Protein AF-A0A352KEI3-F1 (afdb_monomer_lite)

Foldseek 3Di:
DDDDPPPPPPPPPPDAQFQWKAFLLRQWIWGQAQVRAIATAGDDQPDPRQCVSCVVVVHRTHHHPPPQWDDDPAWIWGAHHLRFIEIEGAHCVCCVVVLVVGLEYEESADDPDRPNHPYYCYRVNSNAFGMKTWHQDPVRDIDIDTPDVVVDDDPPDRHPVNDDDD

Sequence (166 aa):
MAALPVALLIAVISGTRADLMIDADGRELAVRQPGGELVLIAGRQNAYGPTRWAAAEGQTYLMRAEKAAQCDRLACIAHMRGGHTVAYIKDSRALVDDCRLADIIISQTPVRHCPSAAVIVDYFDLWRSGGHALYIGKDGAIAQRTVAAERGERPWSNSPSSGYRK

Structure (mmCIF, N/CA/C/O backbone):
data_AF-A0A352KEI3-F1
#
_entry.id   AF-A0A352KEI3-F1
#
loop_
_atom_site.group_PDB
_atom_site.id
_atom_site.type_symbol
_atom_site.label_atom_id
_atom_site.label_alt_id
_atom_site.label_comp_id
_atom_site.label_asym_id
_atom_site.label_entity_id
_atom_site.label_seq_id
_atom_site.pdbx_PDB_ins_code
_atom_site.Cartn_x
_atom_site.Cartn_y
_atom_site.Cartn_z
_atom_site.occupancy
_atom_site.B_iso_or_equiv
_atom_site.auth_seq_id
_atom_site.auth_comp_id
_atom_site.auth_asym_id
_atom_site.auth_atom_id
_atom_site.pdbx_PDB_model_num
ATOM 1 N N . MET A 1 1 ? -8.929 57.062 8.838 1.00 41.38 1 MET A N 1
ATOM 2 C CA . MET A 1 1 ? -8.509 55.697 9.217 1.00 41.38 1 MET A CA 1
ATOM 3 C C . MET A 1 1 ? -9.458 54.712 8.554 1.00 41.38 1 MET A C 1
ATOM 5 O O . MET A 1 1 ? -10.543 54.492 9.068 1.00 41.38 1 MET A O 1
ATOM 9 N N . ALA A 1 2 ? -9.103 54.205 7.375 1.00 40.03 2 ALA A N 1
ATOM 10 C CA . ALA A 1 2 ? -9.855 53.145 6.710 1.00 40.03 2 ALA A CA 1
ATOM 11 C C . ALA A 1 2 ? -9.108 51.832 6.964 1.00 40.03 2 ALA A C 1
ATOM 13 O O . ALA A 1 2 ? -8.017 51.630 6.438 1.00 40.03 2 ALA A O 1
ATOM 14 N N . ALA A 1 3 ? -9.652 50.990 7.841 1.00 46.72 3 ALA A N 1
ATOM 15 C CA . ALA A 1 3 ? -9.162 49.635 8.037 1.00 46.72 3 ALA A CA 1
ATOM 16 C C . ALA A 1 3 ? -9.718 48.771 6.897 1.00 46.72 3 ALA A C 1
ATOM 18 O O . ALA A 1 3 ? -10.921 48.532 6.825 1.00 46.72 3 ALA A O 1
ATOM 19 N N . LEU A 1 4 ? -8.851 48.355 5.976 1.00 46.62 4 LEU A N 1
ATOM 20 C CA . LEU A 1 4 ? -9.180 47.340 4.980 1.00 46.62 4 LEU A CA 1
ATOM 21 C C . LEU A 1 4 ? -9.361 45.996 5.704 1.00 46.62 4 LEU A C 1
ATOM 23 O O . LEU A 1 4 ? -8.445 45.582 6.419 1.00 46.62 4 LEU A O 1
ATOM 27 N N . PRO A 1 5 ? -10.494 45.293 5.541 1.00 55.72 5 PRO A N 1
ATOM 28 C CA . PRO A 1 5 ? -10.613 43.938 6.045 1.00 55.72 5 PRO A CA 1
ATOM 29 C C . PRO A 1 5 ? -9.700 43.045 5.202 1.00 55.72 5 PRO A C 1
ATOM 31 O O . PRO A 1 5 ? -9.924 42.846 4.008 1.00 55.72 5 PRO A O 1
ATOM 34 N N . VAL A 1 6 ? -8.641 42.523 5.817 1.00 55.88 6 VAL A N 1
ATOM 35 C CA . VAL A 1 6 ? -7.809 41.477 5.219 1.00 55.88 6 VAL A CA 1
ATOM 36 C C . VAL A 1 6 ? -8.665 40.215 5.159 1.00 55.88 6 VAL A C 1
ATOM 38 O O . VAL A 1 6 ? -8.806 39.492 6.143 1.00 55.88 6 VAL A O 1
ATOM 41 N N . ALA A 1 7 ? -9.294 39.977 4.011 1.00 55.59 7 ALA A N 1
ATOM 42 C CA . ALA A 1 7 ? -9.965 38.721 3.727 1.00 55.59 7 ALA A CA 1
ATOM 43 C C . ALA A 1 7 ? -8.894 37.631 3.578 1.00 55.59 7 ALA A C 1
ATOM 45 O O . ALA A 1 7 ? -8.279 37.475 2.523 1.00 55.59 7 ALA A O 1
ATOM 46 N N . LEU A 1 8 ? -8.636 36.897 4.661 1.00 60.25 8 LEU A N 1
ATOM 47 C CA . LEU A 1 8 ? -7.810 35.698 4.642 1.00 60.25 8 LEU A CA 1
ATOM 48 C C . LEU A 1 8 ? -8.586 34.599 3.902 1.00 60.25 8 LEU A C 1
ATOM 50 O O . LEU A 1 8 ? -9.373 33.863 4.493 1.00 60.25 8 LEU A O 1
ATOM 54 N N . LEU A 1 9 ? -8.392 34.508 2.587 1.00 54.19 9 LEU A N 1
ATOM 55 C CA . LEU A 1 9 ? -8.810 33.357 1.791 1.00 54.19 9 LEU A CA 1
ATOM 56 C C . LEU A 1 9 ? -7.966 32.152 2.224 1.00 54.19 9 LEU A C 1
ATOM 58 O O . LEU A 1 9 ? -6.897 31.893 1.675 1.00 54.19 9 LEU A O 1
ATOM 62 N N . ILE A 1 10 ? -8.437 31.411 3.228 1.00 60.78 10 ILE A N 1
ATOM 63 C CA . ILE A 1 10 ? -7.944 30.058 3.486 1.00 60.78 10 ILE A CA 1
ATOM 64 C C . ILE A 1 10 ? -8.440 29.216 2.313 1.00 60.78 10 ILE A C 1
ATOM 66 O O . ILE A 1 10 ? -9.584 28.765 2.287 1.0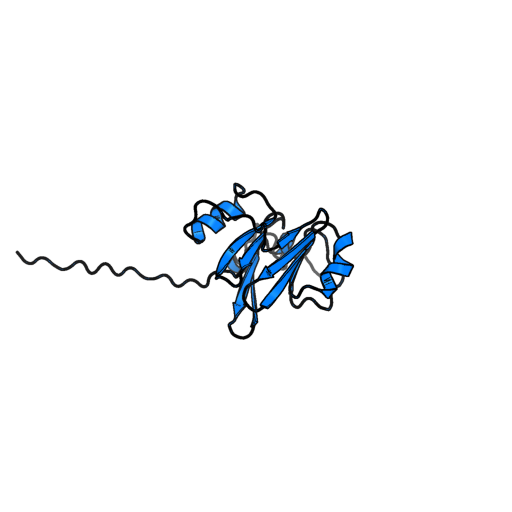0 60.78 10 ILE A O 1
ATOM 70 N N . ALA A 1 11 ? -7.593 29.050 1.300 1.00 52.47 11 ALA A N 1
ATOM 71 C CA . ALA A 1 11 ? -7.835 28.073 0.258 1.00 52.47 11 ALA A CA 1
ATOM 72 C C . ALA A 1 11 ? -7.900 26.698 0.933 1.00 52.47 11 ALA A C 1
ATOM 74 O O . ALA A 1 11 ? -6.889 26.173 1.397 1.00 52.47 11 ALA A O 1
ATOM 75 N N . VAL A 1 12 ? -9.099 26.121 1.024 1.00 52.22 12 VAL A N 1
ATOM 76 C CA . VAL A 1 12 ? -9.265 24.717 1.396 1.00 52.22 12 VAL A CA 1
ATOM 77 C C . VAL A 1 12 ? -8.704 23.917 0.228 1.00 52.22 12 VAL A C 1
ATOM 79 O O . VAL A 1 12 ? -9.396 23.675 -0.761 1.00 52.22 12 VAL A O 1
ATOM 82 N N . ILE A 1 13 ? -7.419 23.567 0.304 1.00 52.94 13 ILE A N 1
ATOM 83 C CA . ILE A 1 13 ? -6.769 22.687 -0.663 1.00 52.94 13 ILE A CA 1
ATOM 84 C C . ILE A 1 13 ? -7.419 21.312 -0.487 1.00 52.94 13 ILE A C 1
ATOM 86 O O . ILE A 1 13 ? -6.974 20.484 0.302 1.00 52.94 13 ILE A O 1
ATOM 90 N N . SER A 1 14 ? -8.529 21.088 -1.188 1.00 52.62 14 SER A N 1
ATOM 91 C CA . SER A 1 14 ? -9.237 19.811 -1.220 1.00 52.62 14 SER A CA 1
ATOM 92 C C . SER A 1 14 ? -8.469 18.849 -2.125 1.00 52.62 14 SER A C 1
ATOM 94 O O . SER A 1 14 ? -8.916 18.500 -3.215 1.00 52.62 14 SER A O 1
ATOM 96 N N . GLY A 1 15 ? -7.265 18.465 -1.701 1.00 65.19 15 GLY A N 1
ATOM 97 C CA . GLY A 1 15 ? -6.527 17.376 -2.324 1.00 65.19 15 GLY A CA 1
ATOM 98 C C . GLY A 1 15 ? -7.241 16.057 -2.046 1.00 65.19 15 GLY A C 1
ATOM 99 O O . GLY A 1 15 ? -7.633 15.780 -0.910 1.00 65.19 15 GLY A O 1
ATOM 100 N N . THR A 1 16 ? -7.426 15.227 -3.073 1.00 81.69 16 THR A N 1
ATOM 101 C CA . THR A 1 16 ? -7.913 13.857 -2.881 1.00 81.69 16 THR A CA 1
ATOM 102 C C . THR A 1 16 ? -6.941 13.113 -1.972 1.00 81.69 16 THR A C 1
ATOM 104 O O . THR A 1 16 ? -5.754 13.007 -2.282 1.00 81.69 16 THR A O 1
ATOM 107 N N . ARG A 1 17 ? -7.437 12.605 -0.844 1.00 91.31 17 ARG A N 1
ATOM 108 C CA . ARG A 1 17 ? -6.651 11.814 0.108 1.00 91.31 17 ARG A CA 1
ATOM 109 C C . ARG A 1 17 ? -6.517 10.382 -0.392 1.00 91.31 17 ARG A C 1
ATOM 111 O O . ARG A 1 17 ? -7.518 9.792 -0.792 1.00 91.31 17 ARG A O 1
ATOM 118 N N . ALA A 1 18 ? -5.305 9.835 -0.338 1.00 95.19 18 ALA A N 1
ATOM 119 C CA . ALA A 1 18 ? -5.059 8.440 -0.687 1.00 95.19 18 ALA A CA 1
ATOM 120 C C . ALA A 1 18 ? -5.773 7.502 0.295 1.00 95.19 18 ALA A C 1
ATOM 122 O O . ALA A 1 18 ? -5.920 7.818 1.479 1.00 95.19 18 ALA A O 1
ATOM 123 N N . ASP A 1 19 ? -6.219 6.359 -0.204 1.00 96.38 19 ASP A N 1
ATOM 124 C CA . ASP A 1 19 ? -6.863 5.293 0.561 1.00 96.38 19 ASP A CA 1
ATOM 125 C C . ASP A 1 19 ? -5.894 4.192 0.969 1.00 96.38 19 ASP A C 1
ATOM 127 O O . ASP A 1 19 ? -6.111 3.513 1.966 1.00 96.38 19 ASP A O 1
ATOM 131 N N . LEU A 1 20 ? -4.811 4.030 0.221 1.00 97.38 20 LEU A N 1
ATOM 132 C CA . LEU A 1 20 ? -3.746 3.097 0.536 1.00 97.38 20 LEU A CA 1
ATOM 133 C C . LEU A 1 20 ? -2.427 3.713 0.085 1.00 97.38 20 LEU A C 1
ATOM 135 O O . LEU A 1 20 ? -2.356 4.293 -0.998 1.00 97.38 20 LEU A O 1
ATOM 139 N N . MET A 1 21 ? -1.395 3.615 0.917 1.00 97.88 21 MET A N 1
ATOM 140 C CA . MET A 1 21 ? -0.059 4.131 0.614 1.00 97.88 21 MET A CA 1
ATOM 141 C C . MET A 1 21 ? 0.993 3.082 0.907 1.00 97.88 21 MET A C 1
ATOM 143 O O . MET A 1 21 ? 0.959 2.459 1.969 1.00 97.88 21 MET A O 1
ATOM 147 N N . ILE A 1 22 ? 1.929 2.933 -0.023 1.00 98.38 22 ILE A N 1
ATOM 148 C CA . ILE A 1 22 ? 3.033 1.979 0.046 1.00 98.38 22 ILE A CA 1
ATOM 149 C C . ILE A 1 22 ? 4.332 2.756 -0.158 1.00 98.38 22 ILE A C 1
ATOM 151 O O . ILE A 1 22 ? 4.414 3.616 -1.045 1.00 98.38 22 ILE A O 1
ATOM 155 N N . ASP A 1 23 ? 5.344 2.477 0.663 1.00 97.56 23 ASP A N 1
ATOM 156 C CA . ASP A 1 23 ? 6.688 3.010 0.423 1.00 97.56 23 ASP A CA 1
ATOM 157 C C . ASP A 1 23 ? 7.332 2.387 -0.835 1.00 97.56 23 ASP A C 1
ATOM 159 O O . ASP A 1 23 ? 6.753 1.531 -1.497 1.00 97.56 23 ASP A O 1
ATOM 163 N N . ALA A 1 24 ? 8.531 2.838 -1.203 1.00 94.25 24 ALA A N 1
ATOM 164 C CA . ALA A 1 24 ? 9.209 2.355 -2.408 1.00 94.25 24 ALA A CA 1
ATOM 165 C C . ALA A 1 24 ? 9.776 0.924 -2.302 1.00 94.25 24 ALA A C 1
ATOM 167 O O . ALA A 1 24 ? 10.054 0.319 -3.332 1.00 94.25 24 ALA A O 1
ATOM 168 N N . ASP A 1 25 ? 9.935 0.392 -1.091 1.00 93.06 25 ASP A N 1
ATOM 169 C CA . ASP A 1 25 ? 10.491 -0.937 -0.812 1.00 93.06 25 ASP A CA 1
ATOM 170 C C . ASP A 1 25 ? 9.400 -1.956 -0.412 1.00 93.06 25 ASP A C 1
ATOM 172 O O . ASP A 1 25 ? 9.693 -3.117 -0.123 1.00 93.06 25 ASP A O 1
ATOM 176 N N . GLY A 1 26 ? 8.138 -1.524 -0.340 1.00 96.06 26 GLY A N 1
ATOM 177 C CA . GLY A 1 26 ? 7.008 -2.304 0.152 1.00 96.06 26 GLY A CA 1
ATOM 178 C C . GLY A 1 26 ? 7.062 -2.616 1.646 1.00 96.06 26 GLY A C 1
ATOM 179 O O . GLY A 1 26 ? 6.407 -3.562 2.076 1.00 96.06 26 GLY A O 1
ATOM 180 N N . ARG A 1 27 ? 7.856 -1.903 2.455 1.00 96.44 27 ARG A N 1
ATOM 181 C CA . ARG A 1 27 ? 8.069 -2.233 3.883 1.00 96.44 27 ARG A CA 1
ATOM 182 C C . ARG A 1 27 ? 7.056 -1.587 4.811 1.00 96.44 27 ARG A C 1
ATOM 184 O O . ARG A 1 27 ? 6.748 -2.128 5.881 1.00 96.44 27 ARG A O 1
ATOM 191 N N . GLU A 1 28 ? 6.558 -0.442 4.392 1.00 97.56 28 GLU A N 1
ATOM 192 C CA . GLU A 1 28 ? 5.571 0.365 5.067 1.00 97.56 28 GLU A CA 1
ATOM 193 C C . GLU A 1 28 ? 4.307 0.442 4.220 1.00 97.56 28 GLU A C 1
ATOM 195 O O . GLU A 1 28 ? 4.342 0.704 3.016 1.00 97.56 28 GLU A O 1
ATOM 200 N N . LEU A 1 29 ? 3.180 0.206 4.885 1.00 97.69 29 LEU A N 1
ATOM 201 C CA . LEU A 1 29 ? 1.859 0.200 4.277 1.00 97.69 29 LEU A CA 1
ATOM 202 C C . LEU A 1 29 ? 0.883 0.877 5.229 1.00 97.69 29 LEU A C 1
ATOM 204 O O . LEU A 1 29 ? 0.784 0.480 6.394 1.00 97.69 29 LEU A O 1
ATOM 208 N N . ALA A 1 30 ? 0.137 1.853 4.726 1.00 97.44 30 ALA A N 1
ATOM 209 C CA . ALA A 1 30 ? -0.973 2.471 5.436 1.00 97.44 30 ALA A CA 1
ATOM 210 C C . ALA A 1 30 ? -2.269 2.328 4.638 1.00 97.44 30 ALA A C 1
ATOM 212 O O . ALA A 1 30 ? -2.257 2.410 3.411 1.00 97.44 30 ALA A O 1
ATOM 213 N N . VAL A 1 31 ? -3.379 2.123 5.341 1.00 97.06 31 VAL A N 1
ATOM 214 C CA . VAL A 1 31 ? -4.701 1.880 4.757 1.00 97.06 31 VAL A CA 1
ATOM 215 C C . VAL A 1 31 ? -5.734 2.764 5.436 1.00 97.06 31 VAL A C 1
ATOM 217 O O . VAL A 1 31 ? -5.730 2.934 6.656 1.00 97.06 31 VAL A O 1
ATOM 220 N N . ARG A 1 32 ? -6.625 3.348 4.639 1.00 95.75 32 ARG A N 1
ATOM 221 C CA . ARG A 1 32 ? -7.739 4.153 5.114 1.00 95.75 32 ARG A CA 1
ATOM 222 C C . ARG A 1 32 ? -8.902 3.249 5.469 1.00 95.75 32 ARG A C 1
ATOM 224 O O . ARG A 1 32 ? -9.479 2.585 4.610 1.00 95.75 32 ARG A O 1
ATOM 231 N N . GLN A 1 33 ? -9.263 3.248 6.740 1.00 93.44 33 GLN A N 1
ATOM 232 C CA . GLN A 1 33 ? -10.374 2.464 7.251 1.00 93.44 33 GLN A CA 1
ATOM 233 C C . GLN A 1 33 ? -11.720 2.985 6.725 1.00 93.44 33 GLN A C 1
ATOM 235 O O . GLN A 1 33 ? -11.821 4.151 6.330 1.00 93.44 33 GLN A O 1
ATOM 240 N N . PRO A 1 34 ? -12.796 2.181 6.812 1.00 90.62 34 PRO A N 1
ATOM 241 C CA . PRO A 1 34 ? -14.154 2.638 6.512 1.00 90.62 34 PRO A CA 1
ATOM 242 C C . PRO A 1 34 ? -14.566 3.920 7.258 1.00 90.62 34 PRO A C 1
ATOM 244 O O . PRO A 1 34 ? -15.253 4.760 6.684 1.00 90.62 34 PRO A O 1
ATOM 247 N N . GLY A 1 35 ? -14.085 4.119 8.493 1.00 88.44 35 GLY A N 1
ATOM 248 C CA . GLY A 1 35 ? -14.300 5.345 9.277 1.00 88.44 35 GLY A CA 1
ATOM 249 C C . GLY A 1 35 ? -13.536 6.584 8.780 1.00 88.44 35 GLY A C 1
ATOM 250 O O . GLY A 1 35 ? -13.726 7.672 9.310 1.00 88.44 35 GLY A O 1
ATOM 251 N N . GLY A 1 36 ? -12.676 6.445 7.766 1.00 91.06 36 GLY A N 1
ATOM 252 C CA . GLY A 1 36 ? -11.942 7.542 7.129 1.00 91.06 36 GLY A CA 1
ATOM 253 C C . GLY A 1 36 ? -10.566 7.851 7.729 1.00 91.06 36 GLY A C 1
ATOM 254 O O . GLY A 1 36 ? -9.814 8.624 7.124 1.00 91.06 36 GLY A O 1
ATOM 255 N N . GLU A 1 37 ? -10.217 7.241 8.861 1.00 93.38 37 GLU A N 1
ATOM 256 C CA . GLU A 1 37 ? -8.884 7.312 9.470 1.00 93.38 37 GLU A CA 1
ATOM 257 C C . GLU A 1 37 ? -7.861 6.504 8.664 1.00 93.38 37 GLU A C 1
ATOM 259 O O . GLU A 1 37 ? -8.181 5.448 8.120 1.00 93.38 37 GLU A O 1
ATOM 264 N N . LEU A 1 38 ? -6.633 7.015 8.575 1.00 96.00 38 LEU A N 1
ATOM 265 C CA . LEU A 1 38 ? -5.507 6.335 7.947 1.00 96.00 38 LEU A CA 1
ATOM 266 C C . LEU A 1 38 ? -4.667 5.643 9.019 1.00 96.00 38 LEU A C 1
ATOM 268 O O . LEU A 1 38 ? -4.152 6.304 9.915 1.00 96.00 38 LEU A O 1
ATOM 272 N N . VAL A 1 39 ? -4.511 4.328 8.915 1.00 96.38 39 VAL A N 1
ATOM 273 C CA . VAL A 1 39 ? -3.800 3.520 9.914 1.00 96.38 39 VAL A CA 1
ATOM 274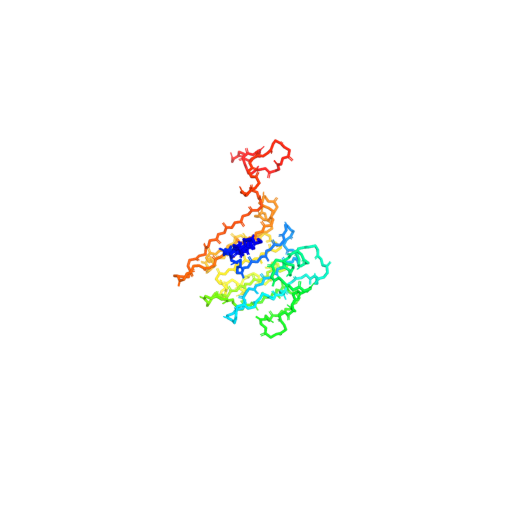 C C . VAL A 1 39 ? -2.630 2.776 9.295 1.00 96.38 39 VAL A C 1
ATOM 276 O O . VAL A 1 39 ? -2.651 2.409 8.121 1.00 96.38 39 VAL A O 1
ATOM 279 N N . LEU A 1 40 ? -1.599 2.534 10.099 1.00 97.00 40 LEU A N 1
ATOM 280 C CA . LEU A 1 40 ? -0.414 1.793 9.697 1.00 97.00 40 LEU A CA 1
ATOM 281 C C . LEU A 1 40 ? -0.664 0.283 9.816 1.00 97.00 40 LEU A C 1
ATOM 283 O O . LEU A 1 40 ? -0.916 -0.228 10.911 1.00 97.00 40 LEU A O 1
ATOM 287 N N . ILE A 1 41 ? -0.545 -0.428 8.695 1.00 96.38 41 ILE A N 1
ATOM 288 C CA . ILE A 1 41 ? -0.644 -1.892 8.615 1.00 96.38 41 ILE A CA 1
ATOM 289 C C . ILE A 1 41 ? 0.732 -2.528 8.821 1.00 96.38 41 ILE A C 1
ATOM 291 O O . ILE A 1 41 ? 0.890 -3.469 9.596 1.00 96.38 41 ILE A O 1
ATOM 295 N N . ALA A 1 42 ? 1.752 -1.983 8.155 1.00 95.31 42 ALA A N 1
ATOM 296 C CA . ALA A 1 42 ? 3.113 -2.502 8.182 1.00 95.31 42 ALA A CA 1
ATOM 297 C C . ALA A 1 42 ? 4.146 -1.382 8.321 1.00 95.31 42 ALA A C 1
ATOM 299 O O . ALA A 1 42 ? 3.893 -0.241 7.944 1.00 95.31 42 ALA A O 1
ATOM 300 N N . GLY A 1 43 ? 5.316 -1.723 8.864 1.00 94.81 43 GLY A N 1
ATOM 301 C CA . GLY A 1 43 ? 6.404 -0.776 9.105 1.00 94.81 43 GLY A CA 1
ATOM 302 C C . GLY A 1 43 ? 6.453 -0.226 10.532 1.00 94.81 43 GLY A C 1
ATOM 303 O O . GLY A 1 43 ? 5.705 -0.651 11.425 1.00 94.81 43 GLY A O 1
ATOM 304 N N . ARG A 1 44 ? 7.392 0.704 10.745 1.00 95.50 44 ARG A N 1
ATOM 305 C CA . ARG A 1 44 ? 7.590 1.440 12.005 1.00 95.50 44 ARG A CA 1
ATOM 306 C C . ARG A 1 44 ? 6.962 2.826 11.878 1.00 95.50 44 ARG A C 1
ATOM 308 O O . ARG A 1 44 ? 7.161 3.486 10.868 1.00 95.50 44 ARG A O 1
ATOM 315 N N . GLN A 1 45 ? 6.278 3.299 12.916 1.00 95.81 45 GLN A N 1
ATOM 316 C CA . GLN A 1 45 ? 5.619 4.616 12.901 1.00 95.81 45 GLN A CA 1
ATOM 317 C C . GLN A 1 45 ? 6.593 5.781 12.665 1.00 95.81 45 GLN A C 1
ATOM 319 O O . GLN A 1 45 ? 6.222 6.769 12.046 1.00 95.81 45 GLN A O 1
ATOM 324 N N . ASN A 1 46 ? 7.843 5.646 13.117 1.00 96.38 46 ASN A N 1
ATOM 325 C CA . ASN A 1 46 ? 8.897 6.648 12.946 1.00 96.38 46 ASN A CA 1
ATOM 326 C C . ASN A 1 46 ? 9.740 6.461 11.671 1.00 96.38 46 ASN A C 1
ATOM 328 O O . ASN A 1 46 ? 10.783 7.099 11.530 1.00 96.38 46 ASN A O 1
ATOM 332 N N . ALA A 1 47 ? 9.344 5.565 10.762 1.00 97.31 47 ALA A N 1
ATOM 333 C CA . ALA A 1 47 ? 9.979 5.462 9.454 1.00 97.31 47 ALA A CA 1
ATOM 334 C C . ALA A 1 47 ? 9.599 6.665 8.572 1.00 97.31 47 ALA A C 1
ATOM 336 O O . ALA A 1 47 ? 8.619 7.369 8.839 1.00 97.31 47 ALA A O 1
ATOM 337 N N . TYR A 1 48 ? 10.393 6.916 7.528 1.00 95.81 48 TYR A N 1
ATOM 338 C CA . TYR A 1 48 ? 10.244 8.107 6.690 1.00 95.81 48 TYR A CA 1
ATOM 339 C C . TYR A 1 48 ? 8.851 8.188 6.052 1.00 95.81 48 TYR A C 1
ATOM 341 O O . TYR A 1 48 ? 8.178 9.203 6.230 1.00 95.81 48 TYR A O 1
ATOM 349 N N . GLY A 1 49 ? 8.391 7.124 5.379 1.00 96.62 49 GLY A N 1
ATOM 350 C CA . GLY A 1 49 ? 7.071 7.079 4.740 1.00 96.62 49 GLY A CA 1
ATOM 351 C C . GLY A 1 49 ? 5.940 7.393 5.725 1.00 96.62 49 GLY A C 1
ATOM 352 O O . GLY A 1 49 ? 5.306 8.442 5.589 1.00 96.62 49 GLY A O 1
ATOM 353 N N . PRO A 1 50 ? 5.748 6.579 6.781 1.00 97.81 50 PRO A N 1
ATOM 354 C CA . PRO A 1 50 ? 4.730 6.808 7.806 1.00 97.81 50 PRO A CA 1
ATOM 355 C C . PRO A 1 50 ? 4.766 8.196 8.453 1.00 97.81 50 PRO A C 1
ATOM 357 O O . PRO A 1 50 ? 3.711 8.780 8.687 1.00 97.81 50 PRO A O 1
ATOM 360 N N . THR A 1 51 ? 5.953 8.766 8.683 1.00 98.00 51 THR A N 1
ATOM 361 C CA . THR A 1 51 ? 6.085 10.123 9.240 1.00 98.00 51 THR A CA 1
ATOM 362 C C . THR A 1 51 ? 5.569 11.183 8.262 1.00 98.00 51 THR A C 1
ATOM 364 O O . THR A 1 51 ? 4.841 12.096 8.652 1.00 98.00 51 THR A O 1
ATOM 367 N N . ARG A 1 52 ? 5.910 11.071 6.969 1.00 96.94 52 ARG A N 1
ATOM 368 C CA . ARG A 1 52 ? 5.415 11.991 5.929 1.00 96.94 52 ARG A CA 1
ATOM 369 C C . ARG A 1 52 ? 3.907 11.863 5.728 1.00 96.94 52 ARG A C 1
ATOM 371 O O . ARG A 1 52 ? 3.235 12.869 5.519 1.00 96.94 52 ARG A O 1
ATOM 378 N N . TRP A 1 53 ? 3.393 10.644 5.807 1.00 97.00 53 TRP A N 1
ATOM 379 C CA . TRP A 1 53 ? 1.974 10.335 5.695 1.00 97.00 53 TRP A CA 1
ATOM 380 C C . TRP A 1 53 ? 1.160 10.884 6.867 1.00 97.00 53 TRP A C 1
ATOM 382 O O . TRP A 1 53 ? 0.146 11.534 6.641 1.00 97.00 53 TRP A O 1
ATOM 392 N N . ALA A 1 54 ? 1.634 10.701 8.103 1.00 97.38 54 ALA A N 1
ATOM 393 C CA . ALA A 1 54 ? 1.013 11.290 9.287 1.00 97.38 54 ALA A CA 1
ATOM 394 C C . ALA A 1 54 ? 0.955 12.818 9.179 1.00 97.38 54 ALA A C 1
ATOM 396 O O . ALA A 1 54 ? -0.106 13.407 9.366 1.00 97.38 54 ALA A O 1
ATOM 397 N N . ALA A 1 55 ? 2.061 13.454 8.777 1.00 95.94 55 ALA A N 1
ATOM 398 C CA . ALA A 1 55 ? 2.105 14.900 8.587 1.00 95.94 55 ALA A CA 1
ATOM 399 C C . ALA A 1 55 ? 1.092 15.385 7.532 1.00 95.94 55 ALA A C 1
ATOM 401 O O . ALA A 1 55 ? 0.445 16.411 7.736 1.00 95.94 55 ALA A O 1
ATOM 402 N N . ALA A 1 56 ? 0.910 14.640 6.435 1.00 93.69 56 ALA A N 1
ATOM 403 C CA . ALA A 1 56 ? -0.097 14.947 5.415 1.00 93.69 56 ALA A CA 1
ATOM 404 C C . ALA A 1 56 ? -1.544 14.805 5.931 1.00 93.69 56 ALA A C 1
ATOM 406 O O . ALA A 1 56 ? -2.439 15.487 5.438 1.00 93.69 56 ALA A O 1
ATOM 407 N N . GLU A 1 57 ? -1.768 13.962 6.940 1.00 94.25 57 GLU A N 1
ATOM 408 C CA . GLU A 1 57 ? -3.048 13.814 7.646 1.00 94.25 57 GLU A CA 1
ATOM 409 C C . GLU A 1 57 ? -3.201 14.786 8.833 1.00 94.25 57 GLU A C 1
ATOM 411 O O . GLU A 1 57 ? -4.207 14.737 9.538 1.00 94.25 57 GLU A O 1
ATOM 416 N N . GLY A 1 58 ? -2.222 15.666 9.081 1.00 94.25 58 GLY A N 1
ATOM 417 C CA . GLY A 1 58 ? -2.226 16.568 10.238 1.00 94.25 58 GLY A CA 1
ATOM 418 C C . GLY A 1 58 ? -2.003 15.856 11.578 1.00 94.25 58 GLY A C 1
ATOM 419 O O . GLY A 1 58 ? -2.394 16.369 12.624 1.00 94.25 58 GLY A O 1
ATOM 420 N N . GLN A 1 59 ? -1.389 14.673 11.556 1.00 94.69 59 GLN A N 1
ATOM 421 C CA . GLN A 1 59 ? -1.108 13.841 12.724 1.00 94.69 59 GLN A CA 1
ATOM 422 C C . GLN A 1 59 ? 0.393 13.794 13.031 1.00 94.69 59 GLN A C 1
ATOM 424 O O . GLN A 1 59 ? 1.240 13.939 12.149 1.00 94.69 59 GLN A O 1
ATOM 429 N N . THR A 1 60 ? 0.742 13.535 14.292 1.00 95.69 60 THR A N 1
ATOM 430 C CA . THR A 1 60 ? 2.141 13.307 14.695 1.00 95.69 60 THR A CA 1
ATOM 431 C C . THR A 1 60 ? 2.633 11.918 14.282 1.00 95.69 60 THR A C 1
ATOM 433 O O . THR A 1 60 ? 3.801 11.751 13.943 1.00 95.69 60 THR A O 1
ATOM 436 N N . TYR A 1 61 ? 1.751 10.919 14.305 1.00 96.38 61 TYR A N 1
ATOM 437 C CA . TYR A 1 61 ? 2.028 9.546 13.892 1.00 96.38 61 TYR A CA 1
ATOM 438 C C . TYR A 1 61 ? 0.724 8.853 13.481 1.00 96.38 61 TYR A C 1
ATOM 440 O O . TYR A 1 61 ? -0.342 9.227 13.961 1.00 96.38 61 TYR A O 1
ATOM 448 N N . LEU A 1 62 ? 0.814 7.834 12.622 1.00 96.19 62 LEU A N 1
ATOM 449 C CA . LEU A 1 62 ? -0.328 6.980 12.283 1.00 96.19 62 LEU A CA 1
ATOM 450 C C . LEU A 1 62 ? -0.500 5.890 13.342 1.00 96.19 62 LEU A C 1
ATOM 452 O O . LEU A 1 62 ? 0.468 5.203 13.689 1.00 96.19 62 LEU A O 1
ATOM 456 N N . MET A 1 63 ? -1.724 5.684 13.821 1.00 94.38 63 MET A N 1
ATOM 457 C CA . MET A 1 63 ? -2.045 4.573 14.718 1.00 94.38 63 MET A CA 1
ATOM 458 C C . MET A 1 63 ? -1.837 3.230 14.017 1.00 94.38 63 MET A C 1
ATOM 460 O O . MET A 1 63 ? -2.061 3.102 12.812 1.00 94.38 63 MET A O 1
ATOM 464 N N . ARG A 1 64 ? -1.406 2.209 14.764 1.00 91.94 64 ARG A N 1
ATOM 465 C CA . ARG A 1 64 ? -1.303 0.854 14.216 1.00 91.94 64 ARG A CA 1
ATOM 466 C C . ARG A 1 64 ? -2.678 0.196 14.185 1.00 91.94 64 ARG A C 1
ATOM 468 O O . ARG A 1 64 ? -3.460 0.330 15.122 1.00 91.94 64 ARG A O 1
ATOM 475 N N . ALA A 1 65 ? -2.948 -0.535 13.114 1.00 80.62 65 ALA A N 1
ATOM 476 C CA . ALA A 1 65 ? -4.216 -1.204 12.857 1.00 80.62 65 ALA A CA 1
ATOM 477 C C . ALA A 1 65 ? -4.459 -2.443 13.745 1.00 80.62 65 ALA A C 1
ATOM 479 O O . ALA A 1 65 ? -4.640 -3.537 13.226 1.00 80.62 65 ALA A O 1
ATOM 480 N N . GLU A 1 66 ? -4.494 -2.302 15.074 1.00 73.19 66 GLU A N 1
ATOM 481 C CA . GLU A 1 66 ? -4.636 -3.456 15.985 1.00 73.19 66 GLU A CA 1
ATOM 482 C C . GLU A 1 66 ? -5.954 -4.222 15.803 1.00 73.19 66 GLU A C 1
ATOM 484 O O . GLU A 1 66 ? -5.985 -5.440 15.938 1.00 73.19 66 GLU A O 1
ATOM 489 N N . LYS A 1 67 ? -7.044 -3.516 15.478 1.00 71.44 67 LYS A N 1
ATOM 490 C CA . LYS A 1 67 ? -8.366 -4.120 15.214 1.00 71.44 67 LYS A CA 1
ATOM 491 C C . LYS A 1 67 ? -8.746 -4.138 13.736 1.00 71.44 67 LYS A C 1
ATOM 493 O O . LYS A 1 67 ? -9.709 -4.794 13.359 1.00 71.44 67 LYS A O 1
ATOM 498 N N . ALA A 1 68 ? -8.034 -3.366 12.919 1.00 69.88 68 ALA A N 1
ATOM 499 C CA . ALA A 1 68 ? -8.387 -3.129 11.522 1.00 69.88 68 ALA A CA 1
ATOM 500 C C . ALA A 1 68 ? -7.668 -4.067 10.551 1.00 69.88 68 ALA A C 1
ATOM 502 O O . ALA A 1 68 ? -8.057 -4.146 9.386 1.00 69.88 68 ALA A O 1
ATOM 503 N N . ALA A 1 69 ? -6.630 -4.754 11.032 1.00 88.38 69 ALA A N 1
ATOM 504 C CA . ALA A 1 69 ? -5.896 -5.744 10.275 1.00 88.38 69 ALA A CA 1
ATOM 505 C C . ALA A 1 69 ? -5.625 -6.990 11.114 1.00 88.38 69 ALA A C 1
ATOM 507 O O . ALA A 1 69 ? -5.293 -6.908 12.296 1.00 88.38 69 ALA A O 1
ATOM 508 N N . GLN A 1 70 ? -5.730 -8.147 10.477 1.00 91.94 70 GLN A N 1
ATOM 509 C CA . GLN A 1 70 ? -5.307 -9.421 11.035 1.00 91.94 70 GLN A CA 1
ATOM 510 C C . GLN A 1 70 ? -3.932 -9.727 10.463 1.00 91.94 70 GLN A C 1
ATOM 512 O O . GLN A 1 70 ? -3.792 -9.946 9.263 1.00 91.94 70 GLN A O 1
ATOM 517 N N . CYS A 1 71 ? -2.914 -9.668 11.313 1.00 92.94 71 CYS A N 1
ATOM 518 C CA . CYS A 1 71 ? -1.525 -9.820 10.912 1.00 92.94 71 CYS A CA 1
ATOM 519 C C . CYS A 1 71 ? -0.905 -11.056 11.543 1.00 92.94 71 CYS A C 1
ATOM 521 O O . CYS A 1 71 ? -0.971 -11.240 12.759 1.00 92.94 71 CYS A O 1
ATOM 523 N N . ASP A 1 72 ? -0.175 -11.810 10.734 1.00 92.69 72 ASP A N 1
ATOM 524 C CA . ASP A 1 72 ? 0.751 -12.826 11.197 1.00 92.69 72 ASP A CA 1
ATOM 525 C C . ASP A 1 72 ? 2.171 -12.556 10.659 1.00 92.69 72 ASP A C 1
ATOM 527 O O . ASP A 1 72 ? 2.539 -11.433 10.268 1.00 92.69 72 ASP A O 1
ATOM 531 N N . ARG A 1 73 ? 3.028 -13.580 10.715 1.00 94.81 73 ARG A N 1
ATOM 532 C CA . ARG A 1 73 ? 4.412 -13.484 10.237 1.00 94.81 73 ARG A CA 1
ATOM 533 C C . ARG A 1 73 ? 4.513 -13.429 8.712 1.00 94.81 73 ARG A C 1
ATOM 535 O O . ARG A 1 73 ? 5.480 -12.854 8.222 1.00 94.81 73 ARG A O 1
ATOM 542 N N . LEU A 1 74 ? 3.562 -14.009 7.989 1.00 96.88 74 LEU A N 1
ATOM 543 C CA . LEU A 1 74 ? 3.580 -14.149 6.537 1.00 96.88 74 LEU A CA 1
ATOM 544 C C . LEU A 1 74 ? 2.849 -12.996 5.845 1.00 96.88 74 LEU A C 1
ATOM 546 O O . LEU A 1 74 ? 3.313 -12.526 4.806 1.00 96.88 74 LEU A O 1
ATOM 550 N N . ALA A 1 75 ? 1.757 -12.505 6.429 1.00 96.75 75 ALA A N 1
ATOM 551 C CA . ALA A 1 75 ? 0.927 -11.483 5.813 1.00 96.75 75 ALA A CA 1
ATOM 552 C C . ALA A 1 75 ? 0.113 -10.649 6.816 1.00 96.75 75 ALA A C 1
ATOM 554 O O . ALA A 1 75 ? 0.205 -10.809 8.037 1.00 96.75 75 ALA A O 1
ATOM 555 N N . CYS A 1 76 ? -0.632 -9.684 6.284 1.00 96.38 76 CYS A N 1
ATOM 556 C CA . CYS A 1 76 ? -1.698 -8.975 6.978 1.00 96.38 76 CYS A CA 1
ATOM 557 C C . CYS A 1 76 ? -2.900 -8.815 6.046 1.00 96.38 76 CYS A C 1
ATOM 559 O O . CYS A 1 76 ? -2.713 -8.383 4.913 1.00 96.38 76 CYS A O 1
ATOM 561 N N . ILE A 1 77 ? -4.116 -9.046 6.537 1.00 95.69 77 ILE A N 1
ATOM 562 C CA . ILE A 1 77 ? -5.360 -8.724 5.822 1.00 95.69 77 ILE A CA 1
ATOM 563 C C . ILE A 1 77 ? -6.042 -7.552 6.519 1.00 95.69 77 ILE A C 1
ATOM 565 O O . ILE A 1 77 ? -6.207 -7.581 7.738 1.00 95.69 77 ILE A O 1
ATOM 569 N N . ALA A 1 78 ? -6.442 -6.529 5.766 1.00 94.94 78 ALA A N 1
ATOM 570 C CA . ALA A 1 78 ? -7.121 -5.345 6.283 1.00 94.94 78 ALA A CA 1
ATOM 571 C C . ALA A 1 78 ? -8.337 -4.977 5.427 1.00 94.94 78 ALA A C 1
ATOM 573 O O . ALA A 1 78 ? -8.289 -5.055 4.199 1.00 94.94 78 ALA A O 1
ATOM 574 N N . HIS A 1 79 ? -9.405 -4.506 6.071 1.00 93.06 79 HIS A N 1
ATOM 575 C CA . HIS A 1 79 ? -10.546 -3.919 5.369 1.00 93.06 79 HIS A CA 1
ATOM 576 C C . HIS A 1 79 ? -10.363 -2.414 5.231 1.00 93.06 79 HIS A C 1
ATOM 578 O O . HIS A 1 79 ? -10.039 -1.715 6.197 1.00 93.06 79 HIS A O 1
ATOM 584 N N . MET A 1 80 ? -10.613 -1.909 4.030 1.00 90.62 80 MET A N 1
ATOM 585 C CA . MET A 1 80 ? -10.441 -0.504 3.706 1.00 90.62 80 MET A CA 1
ATOM 586 C C . MET A 1 80 ? -11.748 0.156 3.287 1.00 90.62 80 MET A C 1
ATOM 588 O O . MET A 1 80 ? -12.787 -0.479 3.085 1.00 90.62 80 MET A O 1
ATOM 592 N N . ARG A 1 81 ? -11.711 1.482 3.187 1.00 88.69 81 ARG A N 1
ATOM 593 C CA . ARG A 1 81 ? -12.829 2.267 2.674 1.00 88.69 81 ARG A CA 1
ATOM 594 C C . ARG A 1 81 ? -13.242 1.780 1.279 1.00 88.69 81 ARG A C 1
ATOM 596 O O . ARG A 1 81 ? -12.407 1.398 0.467 1.00 88.69 81 ARG A O 1
ATOM 603 N N . GLY A 1 82 ? -14.546 1.832 1.008 1.00 86.56 82 GLY A N 1
ATOM 604 C CA . GLY A 1 82 ? -15.123 1.362 -0.254 1.00 86.56 82 GLY A CA 1
ATOM 605 C C . GLY A 1 82 ? -15.442 -0.133 -0.278 1.00 86.56 82 GLY A C 1
ATOM 606 O O . GLY A 1 82 ? -15.885 -0.620 -1.306 1.00 86.56 82 GLY A O 1
ATOM 607 N N . GLY A 1 83 ? -15.260 -0.842 0.843 1.00 90.38 83 GLY A N 1
ATOM 608 C CA . GLY A 1 83 ? -15.602 -2.263 0.961 1.00 90.38 83 GLY A CA 1
ATOM 609 C C . GLY A 1 83 ? -14.525 -3.213 0.440 1.00 90.38 83 GLY A C 1
ATOM 610 O O . GLY A 1 83 ? -14.733 -4.419 0.478 1.00 90.38 83 GLY A O 1
ATOM 611 N N . HIS A 1 84 ? -13.381 -2.681 0.005 1.00 93.62 84 HIS A N 1
ATOM 612 C CA . HIS A 1 84 ? -12.261 -3.480 -0.481 1.00 93.62 84 HIS A CA 1
ATOM 613 C C . HIS A 1 84 ? -11.494 -4.138 0.667 1.00 93.62 84 HIS A C 1
ATOM 615 O O . HIS A 1 84 ? -11.384 -3.599 1.777 1.00 93.62 84 HIS A O 1
ATOM 621 N N . THR A 1 85 ? -10.907 -5.288 0.367 1.00 95.50 85 THR A N 1
ATOM 622 C CA . THR A 1 85 ? -10.017 -6.039 1.246 1.00 95.50 85 THR A CA 1
ATOM 623 C C . THR A 1 85 ? -8.611 -6.050 0.662 1.00 95.50 85 THR A C 1
ATOM 625 O O . THR A 1 85 ? -8.399 -6.351 -0.512 1.00 95.50 85 THR A O 1
ATOM 628 N N . VAL A 1 86 ? -7.638 -5.703 1.499 1.00 96.88 86 VAL A N 1
ATOM 629 C CA . VAL A 1 86 ? -6.224 -5.601 1.137 1.00 96.88 86 VAL A CA 1
ATOM 630 C C . VAL A 1 86 ? -5.470 -6.714 1.835 1.00 96.88 86 VAL A C 1
ATOM 632 O O . VAL A 1 86 ? -5.529 -6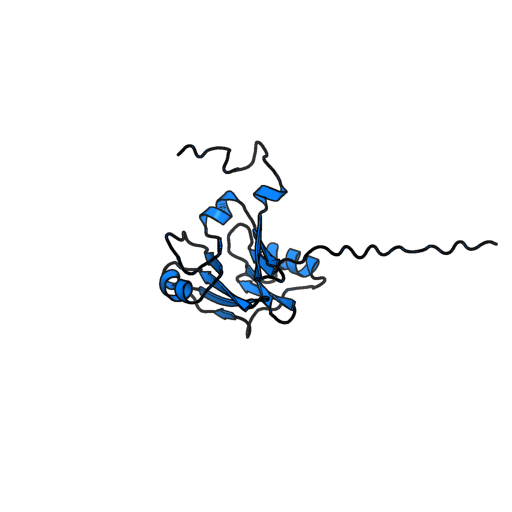.810 3.062 1.00 96.88 86 VAL A O 1
ATOM 635 N N . ALA A 1 87 ? -4.707 -7.493 1.078 1.00 97.62 87 ALA A N 1
ATOM 636 C CA . ALA A 1 87 ? -3.721 -8.406 1.631 1.00 97.62 87 ALA A CA 1
ATOM 637 C C . ALA A 1 87 ? -2.307 -7.877 1.379 1.00 97.62 87 ALA A C 1
ATOM 639 O O . ALA A 1 87 ? -1.914 -7.552 0.257 1.00 97.62 87 ALA A O 1
ATOM 640 N N . TYR A 1 88 ? -1.543 -7.787 2.459 1.00 97.75 88 TYR A N 1
ATOM 641 C CA . TYR A 1 88 ? -0.147 -7.396 2.474 1.00 97.75 88 TYR A CA 1
ATOM 642 C C . TYR A 1 88 ? 0.732 -8.618 2.707 1.00 97.75 88 TYR A C 1
ATOM 644 O O . TYR A 1 88 ? 0.841 -9.114 3.828 1.00 97.75 88 TYR A O 1
ATOM 652 N N . ILE A 1 89 ? 1.373 -9.083 1.645 1.00 98.12 89 ILE A N 1
ATOM 653 C CA . ILE A 1 89 ? 2.143 -10.318 1.596 1.00 98.12 89 ILE A CA 1
ATOM 654 C C . ILE A 1 89 ? 3.618 -10.009 1.863 1.00 98.12 89 ILE A C 1
ATOM 656 O O . ILE A 1 89 ? 4.294 -9.384 1.044 1.00 98.12 89 ILE A O 1
ATOM 660 N N . LYS A 1 90 ? 4.133 -10.474 3.003 1.00 97.19 90 LYS A N 1
ATOM 661 C CA . LYS A 1 90 ? 5.563 -10.390 3.353 1.00 97.19 90 LYS A CA 1
ATOM 662 C C . LYS A 1 90 ? 6.327 -11.604 2.830 1.00 97.19 90 LYS A C 1
ATOM 664 O O . LYS A 1 90 ? 7.503 -11.503 2.505 1.00 97.19 90 LYS A O 1
ATOM 669 N N . ASP A 1 91 ? 5.652 -12.749 2.773 1.00 97.25 91 ASP A N 1
ATOM 670 C CA . ASP A 1 91 ? 6.212 -14.033 2.369 1.00 97.25 91 ASP A CA 1
ATOM 671 C C . ASP A 1 91 ? 5.280 -14.722 1.367 1.00 97.25 91 ASP A C 1
ATOM 673 O O . ASP A 1 91 ? 4.070 -14.813 1.587 1.00 97.25 91 ASP A O 1
ATOM 677 N N . SER A 1 92 ? 5.843 -15.236 0.272 1.00 96.62 92 SER A N 1
ATOM 678 C CA . SER A 1 92 ? 5.081 -15.811 -0.841 1.00 96.62 92 SER A CA 1
ATOM 679 C C . SER A 1 92 ? 4.223 -17.018 -0.451 1.00 96.62 92 SER A C 1
ATOM 681 O O . SER A 1 92 ? 3.283 -17.348 -1.174 1.00 96.62 92 SER A O 1
ATOM 683 N N . ARG A 1 93 ? 4.487 -17.651 0.700 1.00 97.06 93 ARG A N 1
ATOM 684 C CA . ARG A 1 93 ? 3.669 -18.748 1.237 1.00 97.06 93 ARG A CA 1
ATOM 685 C C . ARG A 1 93 ? 2.229 -18.337 1.557 1.00 97.06 93 ARG A C 1
ATOM 687 O O . ARG A 1 93 ? 1.355 -19.185 1.444 1.00 97.06 93 ARG A O 1
ATOM 694 N N . ALA A 1 94 ? 1.975 -17.076 1.914 1.00 96.50 94 ALA A N 1
ATOM 695 C CA . ALA A 1 94 ? 0.616 -16.590 2.196 1.00 96.50 94 ALA A CA 1
ATOM 696 C C . ALA A 1 94 ? -0.193 -16.267 0.930 1.00 96.50 94 ALA A C 1
ATOM 698 O O . ALA A 1 94 ? -1.418 -16.195 0.975 1.00 96.50 94 ALA A O 1
ATOM 699 N N . LEU A 1 95 ? 0.476 -16.099 -0.217 1.00 96.19 95 LEU A N 1
ATOM 700 C CA . LEU A 1 95 ? -0.145 -15.557 -1.425 1.00 96.19 95 LEU A CA 1
ATOM 701 C C . LEU A 1 95 ? -1.349 -16.379 -1.901 1.00 96.19 95 LEU A C 1
ATOM 703 O O . LEU A 1 95 ? -2.343 -15.802 -2.319 1.00 96.19 95 LEU A O 1
ATOM 707 N N . VAL A 1 96 ? -1.263 -17.711 -1.868 1.00 94.19 96 VAL A N 1
ATOM 708 C CA . VAL A 1 96 ? -2.313 -18.590 -2.415 1.00 94.19 96 VAL A CA 1
ATOM 709 C C . VAL A 1 96 ? -3.622 -18.456 -1.639 1.00 94.19 96 VAL A C 1
ATOM 711 O O . VAL A 1 96 ? -4.691 -18.413 -2.252 1.00 94.19 96 VAL A O 1
ATOM 714 N N . ASP A 1 97 ? -3.541 -18.392 -0.313 1.00 93.62 97 ASP A N 1
ATOM 715 C CA . ASP A 1 97 ? -4.722 -18.328 0.543 1.00 93.62 97 ASP A CA 1
ATOM 716 C C . ASP A 1 97 ? -5.300 -16.914 0.564 1.00 93.62 97 ASP A C 1
ATOM 718 O O . ASP A 1 97 ? -6.491 -16.735 0.302 1.00 93.62 97 ASP A O 1
ATOM 722 N N . ASP A 1 98 ? -4.445 -15.908 0.743 1.00 96.44 98 ASP A N 1
ATOM 723 C CA . ASP A 1 98 ? -4.860 -14.507 0.824 1.00 96.44 98 ASP A CA 1
ATOM 724 C C . ASP A 1 98 ? -5.396 -13.977 -0.505 1.00 96.44 98 ASP A C 1
ATOM 726 O O . ASP A 1 98 ? -6.307 -13.149 -0.522 1.00 96.44 98 ASP A O 1
ATOM 730 N N . CYS A 1 99 ? -4.885 -14.489 -1.630 1.00 96.62 99 CYS A N 1
ATOM 731 C CA . CYS A 1 99 ? -5.375 -14.129 -2.953 1.00 96.62 99 CYS A CA 1
ATOM 732 C C . CYS A 1 99 ? -6.892 -14.307 -3.049 1.00 96.62 99 CYS A C 1
ATOM 734 O O . CYS A 1 99 ? -7.582 -13.430 -3.558 1.00 96.62 99 CYS A O 1
ATOM 736 N N . ARG A 1 100 ? -7.438 -15.399 -2.505 1.00 94.94 100 ARG A N 1
ATOM 737 C CA . ARG A 1 100 ? -8.877 -15.704 -2.577 1.00 94.94 100 ARG A CA 1
ATOM 738 C C . ARG A 1 100 ? -9.754 -14.724 -1.795 1.00 94.94 100 ARG A C 1
ATOM 740 O O . ARG A 1 100 ? -10.964 -14.726 -1.998 1.00 94.94 100 ARG A O 1
ATOM 747 N N . LEU A 1 101 ? -9.166 -13.954 -0.882 1.00 93.81 101 LEU A N 1
ATOM 748 C CA . LEU A 1 101 ? -9.878 -13.108 0.074 1.00 93.81 101 LEU A CA 1
ATOM 749 C C . LEU A 1 101 ? -9.752 -11.614 -0.232 1.00 93.81 101 LEU A C 1
ATOM 751 O O . LEU A 1 101 ? -10.540 -10.830 0.291 1.00 93.81 101 LEU A O 1
ATOM 755 N N . ALA A 1 102 ? -8.753 -11.214 -1.019 1.00 96.19 102 ALA A N 1
ATOM 756 C CA . ALA A 1 102 ? -8.393 -9.816 -1.194 1.00 96.19 102 ALA A CA 1
ATOM 757 C C . ALA A 1 102 ? -8.660 -9.306 -2.613 1.00 96.19 102 ALA A C 1
ATOM 759 O O . ALA A 1 102 ? -8.288 -9.934 -3.604 1.00 96.19 102 ALA A O 1
ATOM 760 N N . ASP A 1 103 ? -9.223 -8.103 -2.685 1.00 95.69 103 ASP A N 1
ATOM 761 C CA . ASP A 1 103 ? -9.401 -7.339 -3.920 1.00 95.69 103 ASP A CA 1
ATOM 762 C C . ASP A 1 103 ? -8.089 -6.663 -4.347 1.00 95.69 103 ASP A C 1
ATOM 764 O O . ASP A 1 103 ? -7.872 -6.375 -5.526 1.00 95.69 103 ASP A O 1
ATOM 768 N N . ILE A 1 104 ? -7.205 -6.391 -3.379 1.00 97.81 104 ILE A N 1
ATOM 769 C CA . ILE A 1 104 ? -5.931 -5.700 -3.582 1.00 97.81 104 ILE A CA 1
ATOM 770 C C . ILE A 1 104 ? -4.805 -6.503 -2.932 1.00 97.81 104 ILE A C 1
ATOM 772 O O . ILE A 1 104 ? -4.829 -6.769 -1.729 1.00 97.81 104 ILE A O 1
ATOM 776 N N . ILE A 1 105 ? -3.780 -6.827 -3.717 1.00 98.25 105 ILE A N 1
ATOM 777 C CA . ILE A 1 105 ? -2.576 -7.521 -3.254 1.00 98.25 105 ILE A CA 1
ATOM 778 C C . ILE A 1 105 ? -1.401 -6.557 -3.269 1.00 98.25 105 ILE A C 1
ATOM 780 O O . ILE A 1 105 ? -1.00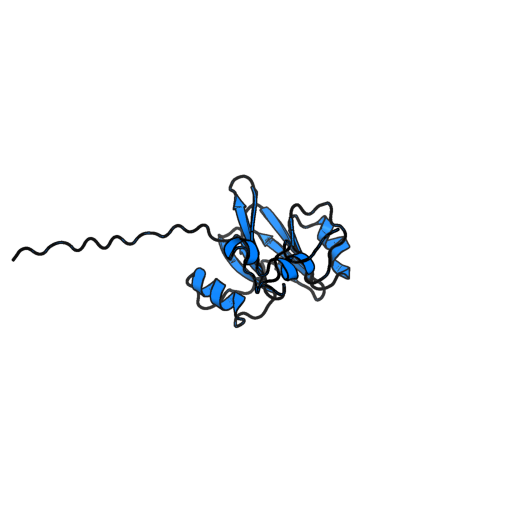6 -6.068 -4.324 1.00 98.25 105 ILE A O 1
ATOM 784 N N . ILE A 1 106 ? -0.802 -6.335 -2.104 1.00 98.19 106 ILE A N 1
ATOM 785 C CA . ILE A 1 106 ? 0.488 -5.659 -1.972 1.00 98.19 106 ILE A CA 1
ATOM 786 C C . ILE A 1 106 ? 1.510 -6.703 -1.544 1.00 98.19 106 ILE A C 1
ATOM 788 O O . ILE A 1 106 ? 1.323 -7.337 -0.508 1.00 98.19 106 ILE A O 1
ATOM 792 N N . SER A 1 107 ? 2.591 -6.903 -2.296 1.00 98.00 107 SER A N 1
ATOM 793 C CA . SER A 1 107 ? 3.568 -7.948 -1.976 1.00 98.00 107 SER A CA 1
ATOM 794 C C . SER A 1 107 ? 5.006 -7.454 -1.980 1.00 98.00 107 SER A C 1
ATOM 796 O O . SER A 1 107 ? 5.460 -6.823 -2.927 1.00 98.00 107 SER A O 1
ATOM 798 N N . GLN A 1 108 ? 5.755 -7.832 -0.942 1.00 97.50 108 GLN A N 1
ATOM 799 C CA . GLN A 1 108 ? 7.216 -7.696 -0.904 1.00 97.50 108 GLN A CA 1
ATOM 800 C C . GLN A 1 108 ? 7.940 -8.763 -1.729 1.00 97.50 108 GLN A C 1
ATOM 802 O O . GLN A 1 108 ? 9.159 -8.719 -1.885 1.00 97.50 108 GLN A O 1
ATOM 807 N N . THR A 1 109 ? 7.201 -9.746 -2.238 1.00 96.50 109 THR A N 1
ATOM 808 C CA . THR A 1 109 ? 7.725 -10.825 -3.071 1.00 96.50 109 THR A CA 1
ATOM 809 C C . THR A 1 109 ? 7.082 -10.767 -4.455 1.00 96.50 109 THR A C 1
ATOM 811 O O . THR A 1 109 ? 5.982 -10.235 -4.587 1.00 96.50 109 THR A O 1
ATOM 814 N N . PRO A 1 110 ? 7.719 -11.308 -5.502 1.00 97.12 110 PRO A N 1
ATOM 815 C CA . PRO A 1 110 ? 7.093 -11.377 -6.816 1.00 97.12 110 PRO A CA 1
ATOM 816 C C . PRO A 1 110 ? 5.775 -12.157 -6.799 1.00 97.12 110 PRO A C 1
ATOM 818 O O . PRO A 1 110 ? 5.717 -13.277 -6.279 1.00 97.12 110 PRO A O 1
ATOM 821 N N . VAL A 1 111 ? 4.743 -11.606 -7.434 1.00 97.06 111 VAL A N 1
ATOM 822 C CA . VAL A 1 111 ? 3.434 -12.252 -7.571 1.00 97.06 111 VAL A CA 1
ATOM 823 C C . VAL A 1 111 ? 3.298 -12.770 -8.995 1.00 97.06 111 VAL A C 1
ATOM 825 O O . VAL A 1 111 ? 3.241 -12.011 -9.955 1.00 97.06 111 VAL A O 1
ATOM 828 N N . ARG A 1 112 ? 3.240 -14.096 -9.158 1.00 92.00 112 ARG A N 1
ATOM 829 C CA . ARG A 1 112 ? 3.055 -14.697 -10.493 1.00 92.00 112 ARG A CA 1
ATOM 830 C C . ARG A 1 112 ? 1.610 -14.621 -10.965 1.00 92.00 112 ARG A C 1
ATOM 832 O O . ARG A 1 112 ? 1.363 -14.400 -12.145 1.00 92.00 112 ARG A O 1
ATOM 839 N N . HIS A 1 113 ? 0.672 -14.892 -10.063 1.00 91.88 113 HIS A N 1
ATOM 840 C CA . HIS A 1 113 ? -0.740 -14.983 -10.393 1.00 91.88 113 HIS A CA 1
ATOM 841 C C . HIS A 1 113 ? -1.597 -14.788 -9.143 1.00 91.88 113 HIS A C 1
ATOM 843 O O . HIS A 1 113 ? -1.367 -15.451 -8.133 1.00 91.88 113 HIS A O 1
ATOM 849 N N . CYS A 1 114 ? -2.593 -13.911 -9.238 1.00 95.94 114 CYS A N 1
ATOM 850 C CA . CYS A 1 114 ? -3.703 -13.839 -8.301 1.00 95.94 114 CYS A CA 1
ATOM 851 C C . CYS A 1 114 ? -4.948 -13.321 -9.044 1.00 95.94 114 CYS A C 1
ATOM 853 O O . CYS A 1 114 ? -5.050 -12.122 -9.279 1.00 95.94 114 CYS A O 1
ATOM 855 N N . PRO A 1 115 ? -5.857 -14.202 -9.494 1.00 93.81 115 PRO A N 1
ATOM 856 C CA . PRO A 1 115 ? -6.925 -13.821 -10.420 1.00 93.81 115 PRO A CA 1
ATOM 857 C C . PRO A 1 115 ? -8.088 -13.076 -9.755 1.00 93.81 115 PRO A C 1
ATOM 859 O O . PRO A 1 115 ? -8.856 -12.417 -10.445 1.00 93.81 115 PRO A O 1
ATOM 862 N N . SER A 1 116 ? -8.243 -13.202 -8.440 1.00 92.62 116 SER A N 1
ATOM 863 C CA . SER A 1 116 ? -9.276 -12.514 -7.656 1.00 92.62 116 SER A CA 1
ATOM 864 C C . SER A 1 116 ? -8.925 -11.062 -7.345 1.00 92.62 116 SER A C 1
ATOM 866 O O . SER A 1 116 ? -9.828 -10.271 -7.095 1.00 92.62 116 SER A O 1
ATOM 868 N N . ALA A 1 117 ? -7.642 -10.697 -7.388 1.00 96.06 117 ALA A N 1
ATOM 869 C CA . ALA A 1 117 ? -7.216 -9.335 -7.121 1.00 96.06 117 ALA A CA 1
ATOM 870 C C . ALA A 1 117 ? -7.465 -8.437 -8.340 1.00 96.06 117 ALA A C 1
ATOM 872 O O . ALA A 1 117 ? -6.982 -8.707 -9.440 1.00 96.06 117 ALA A O 1
ATOM 873 N N . ALA A 1 118 ? -8.167 -7.327 -8.126 1.00 94.69 118 ALA A N 1
ATOM 874 C CA . ALA A 1 118 ? -8.334 -6.273 -9.119 1.00 94.69 118 ALA A CA 1
ATOM 875 C C . ALA A 1 118 ? -7.041 -5.466 -9.313 1.00 94.69 118 ALA A C 1
ATOM 877 O O . ALA A 1 118 ? -6.765 -4.981 -10.410 1.00 94.69 118 ALA A O 1
ATOM 878 N N . VAL A 1 119 ? -6.245 -5.322 -8.248 1.00 96.88 119 VAL A N 1
ATOM 879 C CA . VAL A 1 119 ? -4.956 -4.624 -8.270 1.00 96.88 119 VAL A CA 1
ATOM 880 C C . VAL A 1 119 ? -3.903 -5.465 -7.565 1.00 96.88 119 VAL A C 1
ATOM 882 O O . VAL A 1 119 ? -4.104 -5.930 -6.445 1.00 96.88 119 VAL A O 1
ATOM 885 N N . ILE A 1 120 ? -2.752 -5.615 -8.215 1.00 98.00 120 ILE A N 1
ATOM 886 C CA . ILE A 1 120 ? -1.555 -6.224 -7.643 1.00 98.00 120 ILE A CA 1
ATOM 887 C C . ILE A 1 120 ? -0.442 -5.181 -7.732 1.00 98.00 120 ILE A C 1
ATOM 889 O O . ILE A 1 120 ? -0.205 -4.630 -8.803 1.00 98.00 120 ILE A O 1
ATOM 893 N N . VAL A 1 121 ? 0.210 -4.907 -6.605 1.00 98.19 121 VAL A N 1
ATOM 894 C CA . VAL A 1 121 ? 1.458 -4.141 -6.535 1.00 98.19 121 VAL A CA 1
ATOM 895 C C . VAL A 1 121 ? 2.489 -5.039 -5.872 1.00 98.19 121 VAL A C 1
ATOM 897 O O . VAL A 1 121 ? 2.435 -5.269 -4.661 1.00 98.19 121 VAL A O 1
ATOM 900 N N . ASP A 1 122 ? 3.401 -5.587 -6.663 1.00 97.69 122 ASP A N 1
ATOM 901 C CA . ASP A 1 122 ? 4.418 -6.512 -6.175 1.00 97.69 122 ASP A CA 1
ATOM 902 C C . ASP A 1 122 ? 5.814 -5.880 -6.065 1.00 97.69 122 ASP A C 1
ATOM 904 O O . ASP A 1 122 ? 6.032 -4.695 -6.339 1.00 97.69 122 ASP A O 1
ATOM 908 N N . TYR A 1 123 ? 6.785 -6.698 -5.659 1.00 96.00 123 TYR A N 1
ATOM 909 C CA . TYR A 1 123 ? 8.187 -6.309 -5.539 1.00 96.00 123 TYR A CA 1
ATOM 910 C C . TYR A 1 123 ? 8.729 -5.595 -6.787 1.00 96.00 123 TYR A C 1
ATOM 912 O O . TYR A 1 123 ? 9.455 -4.603 -6.685 1.00 96.00 123 TYR A O 1
ATOM 920 N N . PHE A 1 124 ? 8.403 -6.097 -7.977 1.00 94.69 124 PHE A N 1
ATOM 921 C CA . PHE A 1 124 ? 8.916 -5.529 -9.208 1.00 94.69 124 PHE A CA 1
ATOM 922 C C . PHE A 1 124 ? 8.177 -4.249 -9.606 1.00 94.69 124 PHE A C 1
ATOM 924 O O . PHE A 1 124 ? 8.797 -3.369 -10.207 1.00 94.69 124 PHE A O 1
ATOM 931 N N . ASP A 1 125 ? 6.892 -4.114 -9.278 1.00 95.56 125 ASP A N 1
ATOM 932 C CA . ASP A 1 125 ? 6.161 -2.855 -9.465 1.00 95.56 125 ASP A CA 1
ATOM 933 C C . ASP A 1 125 ? 6.759 -1.740 -8.609 1.00 95.56 125 ASP A C 1
ATOM 935 O O . ASP A 1 125 ? 7.007 -0.636 -9.105 1.00 95.56 125 ASP A O 1
ATOM 939 N N . LEU A 1 126 ? 7.067 -2.050 -7.350 1.00 95.06 126 LEU A N 1
ATOM 940 C CA . LEU A 1 126 ? 7.716 -1.138 -6.409 1.00 95.06 126 LEU A CA 1
ATOM 941 C C . LEU A 1 126 ? 9.128 -0.767 -6.871 1.00 95.06 126 LEU A C 1
ATOM 943 O O . LEU A 1 126 ? 9.463 0.415 -6.947 1.00 95.06 126 LEU A O 1
ATOM 947 N N . TRP A 1 127 ? 9.925 -1.750 -7.298 1.00 91.50 127 TRP A N 1
ATOM 948 C CA . TRP A 1 127 ? 11.272 -1.505 -7.820 1.00 91.50 127 TRP A CA 1
ATOM 949 C C . TRP A 1 127 ? 11.279 -0.586 -9.055 1.00 91.50 127 TRP A C 1
ATOM 951 O O . TRP A 1 127 ? 12.159 0.268 -9.186 1.00 91.50 127 TRP A O 1
ATOM 961 N N . ARG A 1 128 ? 10.300 -0.730 -9.962 1.00 89.44 128 ARG A N 1
ATOM 962 C CA . ARG A 1 128 ? 10.207 0.094 -11.184 1.00 89.44 128 ARG A CA 1
ATOM 963 C C . ARG A 1 128 ? 9.585 1.462 -10.943 1.00 89.44 128 ARG A C 1
ATOM 965 O O . ARG A 1 128 ? 10.011 2.441 -11.553 1.00 89.44 128 ARG A O 1
ATOM 972 N N . SER A 1 129 ? 8.551 1.524 -10.110 1.00 92.31 129 SER A N 1
ATOM 973 C CA . SER A 1 129 ? 7.670 2.694 -10.026 1.00 92.31 129 SER A CA 1
ATOM 974 C C . SER A 1 129 ? 7.806 3.478 -8.717 1.00 92.31 129 SER A C 1
ATOM 976 O O . SER A 1 129 ? 7.272 4.587 -8.608 1.00 92.31 129 SER A O 1
ATOM 978 N N . GLY A 1 130 ? 8.557 2.949 -7.749 1.00 93.19 130 GLY A N 1
ATOM 979 C CA . GLY A 1 130 ? 8.753 3.526 -6.425 1.00 93.19 130 GLY A CA 1
ATOM 980 C C . GLY A 1 130 ? 7.510 3.410 -5.547 1.00 93.19 130 GLY A C 1
ATOM 981 O O . GLY A 1 130 ? 6.737 2.463 -5.659 1.00 93.19 130 GLY A O 1
ATOM 982 N N . GLY A 1 131 ? 7.314 4.390 -4.662 1.00 95.69 131 GLY A N 1
ATOM 983 C CA . GLY A 1 131 ? 6.146 4.441 -3.783 1.00 95.69 131 GLY A CA 1
ATOM 984 C C . GLY A 1 131 ? 4.834 4.569 -4.558 1.00 95.69 131 GLY A C 1
ATOM 985 O O . GLY A 1 131 ? 4.785 5.143 -5.652 1.00 95.69 131 GLY A O 1
ATOM 986 N N . HIS A 1 132 ? 3.773 4.042 -3.963 1.00 97.69 132 HIS A N 1
ATOM 987 C CA . HIS A 1 132 ? 2.455 3.936 -4.574 1.00 97.69 132 HIS A CA 1
ATOM 988 C C . HIS A 1 132 ? 1.383 4.547 -3.677 1.00 97.69 132 HIS A C 1
ATOM 990 O O . HIS A 1 132 ? 1.437 4.434 -2.452 1.00 97.69 132 HIS A O 1
ATOM 996 N N . ALA A 1 133 ? 0.379 5.153 -4.303 1.00 97.56 133 ALA A N 1
ATOM 997 C CA . ALA A 1 133 ? -0.845 5.591 -3.652 1.00 97.56 133 ALA A CA 1
ATOM 998 C C . ALA A 1 133 ? -2.055 5.101 -4.453 1.00 97.56 133 ALA A C 1
ATOM 1000 O O . ALA A 1 133 ? -2.124 5.321 -5.664 1.00 97.56 133 ALA A O 1
ATOM 1001 N N . LEU A 1 134 ? -3.007 4.458 -3.778 1.00 97.12 134 LEU A N 1
ATOM 1002 C CA . LEU A 1 134 ? -4.294 4.084 -4.361 1.00 97.12 134 LEU A CA 1
ATOM 1003 C C . LEU A 1 134 ? -5.398 4.994 -3.832 1.00 97.12 134 LEU A C 1
ATOM 1005 O O . LEU A 1 134 ? -5.370 5.426 -2.677 1.00 97.12 134 LEU A O 1
ATOM 1009 N N . TYR A 1 135 ? -6.377 5.259 -4.685 1.00 95.81 135 TYR A N 1
ATOM 1010 C CA . TYR A 1 135 ? -7.538 6.097 -4.417 1.00 95.81 135 TYR A CA 1
ATOM 1011 C C . TYR A 1 135 ? -8.789 5.335 -4.829 1.00 95.81 135 TYR A C 1
ATOM 1013 O O . TYR A 1 135 ? -8.832 4.777 -5.926 1.00 95.81 135 TYR A O 1
ATOM 1021 N N . ILE A 1 136 ? -9.803 5.341 -3.971 1.00 94.12 136 ILE A N 1
ATOM 1022 C CA . ILE A 1 136 ? -11.070 4.664 -4.230 1.00 94.12 136 ILE A CA 1
ATOM 1023 C C . ILE A 1 136 ? -12.124 5.682 -4.636 1.00 94.12 136 ILE A C 1
ATOM 1025 O O . ILE A 1 136 ? -12.466 6.599 -3.881 1.00 94.12 136 ILE A O 1
ATOM 1029 N N . GLY A 1 137 ? -12.635 5.512 -5.852 1.00 91.38 137 GLY A N 1
ATOM 1030 C CA . GLY A 1 137 ? -13.779 6.242 -6.371 1.00 91.38 137 GLY A CA 1
ATOM 1031 C C . GLY A 1 137 ? -15.065 5.893 -5.621 1.00 91.38 137 GLY A C 1
ATOM 1032 O O . GLY A 1 137 ? -15.178 4.864 -4.958 1.00 91.38 137 GLY A O 1
ATOM 1033 N N . LYS A 1 138 ? -16.077 6.758 -5.730 1.00 88.44 138 LYS A N 1
ATOM 1034 C CA . LYS A 1 138 ? -17.401 6.507 -5.123 1.00 88.44 138 LYS A CA 1
ATOM 1035 C C . LYS A 1 138 ? -18.110 5.289 -5.726 1.00 88.44 138 LYS A C 1
ATOM 1037 O O . LYS A 1 138 ? -18.968 4.705 -5.080 1.00 88.44 138 LYS A O 1
ATOM 1042 N N . ASP A 1 139 ? -17.753 4.946 -6.955 1.00 89.00 139 ASP A N 1
ATOM 1043 C CA . ASP A 1 139 ? -18.177 3.773 -7.719 1.00 89.00 139 ASP A CA 1
ATOM 1044 C C . ASP A 1 139 ? -17.361 2.509 -7.389 1.00 89.00 139 ASP A C 1
ATOM 1046 O O . ASP A 1 139 ? -17.593 1.458 -7.977 1.00 89.00 139 ASP A O 1
ATOM 1050 N N . GLY A 1 140 ? -16.403 2.602 -6.460 1.00 87.94 140 GLY A N 1
ATOM 1051 C CA . GLY A 1 140 ? -15.505 1.510 -6.097 1.00 87.94 140 GLY A CA 1
ATOM 1052 C C . GLY A 1 140 ? -14.298 1.362 -7.023 1.00 87.94 140 GLY A C 1
ATOM 1053 O O . GLY A 1 140 ? -13.446 0.519 -6.742 1.00 87.94 140 GLY A O 1
ATOM 1054 N N . ALA A 1 141 ? -14.176 2.182 -8.075 1.00 90.94 141 ALA A N 1
ATOM 1055 C CA . ALA A 1 141 ? -13.039 2.130 -8.986 1.00 90.94 141 ALA A CA 1
ATOM 1056 C C . ALA A 1 141 ? -11.730 2.461 -8.256 1.00 90.94 141 ALA A C 1
ATOM 1058 O O . ALA A 1 141 ? -11.672 3.380 -7.435 1.00 90.94 141 ALA A O 1
ATOM 1059 N N . ILE A 1 142 ? -10.667 1.724 -8.576 1.00 94.06 142 ILE A N 1
ATOM 1060 C CA . ILE A 1 142 ? -9.350 1.899 -7.963 1.00 94.06 142 ILE A CA 1
ATOM 1061 C C . ILE A 1 142 ? -8.462 2.672 -8.936 1.00 94.06 142 ILE A C 1
ATOM 1063 O O . ILE A 1 142 ? -8.152 2.191 -10.024 1.00 94.06 142 ILE A O 1
ATOM 1067 N N . ALA A 1 143 ? -8.038 3.870 -8.542 1.00 94.44 143 ALA A N 1
ATOM 1068 C CA . ALA A 1 143 ? -7.052 4.657 -9.273 1.00 94.44 143 ALA A CA 1
ATOM 1069 C C . ALA A 1 143 ? -5.694 4.586 -8.570 1.00 94.44 143 ALA A C 1
ATOM 1071 O O . ALA A 1 143 ? -5.611 4.718 -7.349 1.00 94.44 143 ALA A O 1
ATOM 1072 N N . GLN A 1 144 ? -4.624 4.425 -9.344 1.00 95.44 144 GLN A N 1
ATOM 1073 C CA . GLN A 1 144 ? -3.256 4.296 -8.844 1.00 95.44 144 GLN A CA 1
ATOM 1074 C C . GLN A 1 144 ? -2.396 5.473 -9.290 1.00 95.44 144 GLN A C 1
ATOM 1076 O O . GLN A 1 144 ? -2.461 5.911 -10.438 1.00 95.44 144 GLN A O 1
ATOM 1081 N N . ARG A 1 145 ? -1.547 5.954 -8.382 1.00 95.38 145 ARG A N 1
ATOM 1082 C CA . ARG A 1 145 ? -0.466 6.898 -8.673 1.00 95.38 145 ARG A CA 1
ATOM 1083 C C . ARG A 1 145 ? 0.849 6.350 -8.153 1.00 95.38 145 ARG A C 1
ATOM 1085 O O . ARG A 1 145 ? 0.889 5.709 -7.103 1.00 95.38 145 ARG A O 1
ATOM 1092 N N . THR A 1 146 ? 1.921 6.623 -8.884 1.00 95.25 146 THR A N 1
ATOM 1093 C CA . THR A 1 146 ? 3.268 6.156 -8.550 1.00 95.25 146 THR A CA 1
ATOM 1094 C C . THR A 1 146 ? 4.251 7.313 -8.567 1.00 95.25 146 THR A C 1
ATOM 1096 O O . THR A 1 146 ? 4.071 8.292 -9.298 1.00 95.25 146 THR A O 1
ATOM 1099 N N . VAL A 1 147 ? 5.322 7.198 -7.782 1.00 91.94 147 VAL A N 1
ATOM 1100 C CA . VAL A 1 147 ? 6.397 8.200 -7.767 1.00 91.94 147 VAL A CA 1
ATOM 1101 C C . VAL A 1 147 ? 7.014 8.368 -9.156 1.00 91.94 147 VAL A C 1
ATOM 1103 O O . VAL A 1 147 ? 7.296 9.493 -9.568 1.00 91.94 147 VAL A O 1
ATOM 1106 N N . ALA A 1 148 ? 7.213 7.272 -9.893 1.00 90.25 148 ALA A N 1
ATOM 1107 C CA . ALA A 1 148 ? 7.769 7.332 -11.240 1.00 90.25 148 ALA A CA 1
ATOM 1108 C C . ALA A 1 148 ? 6.884 8.135 -12.208 1.00 90.25 148 ALA A C 1
ATOM 1110 O O . ALA A 1 148 ? 7.416 8.955 -12.956 1.00 90.25 148 ALA A O 1
ATOM 1111 N N . ALA A 1 149 ? 5.559 7.951 -12.161 1.00 88.50 149 ALA A N 1
ATOM 1112 C CA . ALA A 1 149 ? 4.627 8.686 -13.015 1.00 88.50 149 ALA A CA 1
ATOM 1113 C C . ALA A 1 149 ? 4.594 10.187 -12.678 1.00 88.50 149 ALA A C 1
ATOM 1115 O O . ALA A 1 149 ? 4.666 11.018 -13.577 1.00 88.50 149 ALA A O 1
ATOM 1116 N N . GLU A 1 150 ? 4.558 10.537 -11.389 1.00 88.44 150 GLU A N 1
ATOM 1117 C CA . GLU A 1 150 ? 4.503 11.935 -10.928 1.00 88.44 150 GLU A CA 1
ATOM 1118 C C . GLU A 1 150 ? 5.827 12.688 -11.165 1.00 88.44 150 GLU A C 1
ATOM 1120 O O . GLU A 1 150 ? 5.839 13.88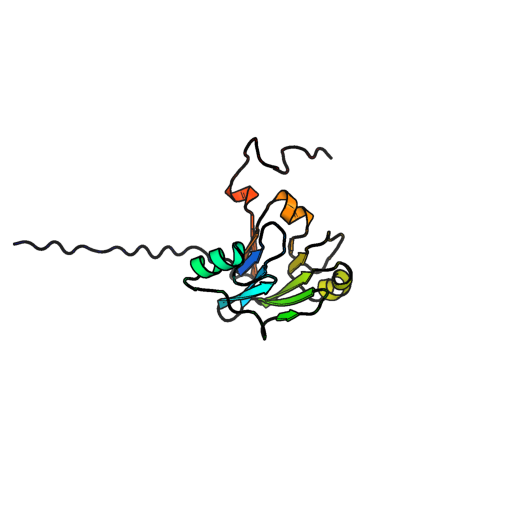6 -11.444 1.00 88.44 150 GLU A O 1
ATOM 1125 N N . ARG A 1 151 ? 6.975 12.001 -11.084 1.00 84.19 151 ARG A N 1
ATOM 1126 C CA . ARG A 1 151 ? 8.291 12.614 -11.348 1.00 84.19 151 ARG A CA 1
ATOM 1127 C C . ARG A 1 151 ? 8.560 12.826 -12.845 1.00 84.19 151 ARG A C 1
ATOM 1129 O O . ARG A 1 151 ? 9.377 13.690 -13.189 1.00 84.19 151 ARG A O 1
ATOM 1136 N N . GLY A 1 152 ? 7.937 12.016 -13.700 1.00 80.56 152 GLY A N 1
ATOM 1137 C CA . GLY A 1 152 ? 8.216 11.941 -15.132 1.00 80.56 152 GLY A CA 1
ATOM 1138 C C . GLY A 1 152 ? 9.533 11.230 -15.473 1.00 80.56 152 GLY A C 1
ATOM 1139 O O . GLY A 1 152 ? 10.276 10.760 -14.599 1.00 80.56 152 GLY A O 1
ATOM 1140 N N . GLU A 1 153 ? 9.831 11.161 -16.772 1.00 78.69 153 GLU A N 1
ATOM 1141 C CA . GLU A 1 153 ? 11.042 10.526 -17.298 1.00 78.69 153 GLU A CA 1
ATOM 1142 C C . GLU A 1 153 ? 12.266 11.421 -17.081 1.00 78.69 153 GLU A C 1
ATOM 1144 O O . GLU A 1 153 ? 12.357 12.529 -17.611 1.00 78.69 153 GLU A O 1
ATOM 1149 N N . ARG A 1 154 ? 13.225 10.944 -16.278 1.00 75.12 154 ARG A N 1
ATOM 1150 C CA . ARG A 1 154 ? 14.499 11.636 -16.046 1.00 75.12 154 ARG A CA 1
ATOM 1151 C C . ARG A 1 154 ? 15.670 10.746 -16.476 1.00 75.12 154 ARG A C 1
ATOM 1153 O O . ARG A 1 154 ? 15.650 9.565 -16.126 1.00 75.12 154 ARG A O 1
ATOM 1160 N N . PRO A 1 155 ? 16.718 11.288 -17.131 1.00 77.44 155 PRO A N 1
ATOM 1161 C CA . PRO A 1 155 ? 17.845 10.495 -17.645 1.00 77.44 155 PRO A CA 1
ATOM 1162 C C . PRO A 1 155 ? 18.613 9.675 -16.598 1.00 77.44 155 PRO A C 1
ATOM 1164 O O . PRO A 1 155 ? 19.239 8.680 -16.929 1.00 77.44 155 PRO A O 1
ATOM 1167 N N . TRP A 1 156 ? 18.578 10.088 -15.331 1.00 76.88 156 TRP A N 1
ATOM 1168 C CA . TRP A 1 156 ? 19.248 9.414 -14.210 1.00 76.88 156 TRP A CA 1
ATOM 1169 C C . TRP A 1 156 ? 18.296 8.543 -13.384 1.00 76.88 156 TRP A C 1
ATOM 1171 O O . TRP A 1 156 ? 18.554 8.267 -12.212 1.00 76.88 156 TRP A O 1
ATOM 1181 N N . SER A 1 157 ? 17.150 8.170 -13.950 1.00 69.81 157 SER A N 1
ATOM 1182 C C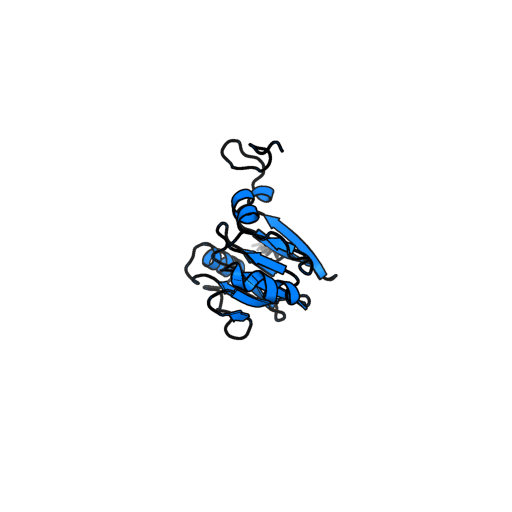A . SER A 1 157 ? 16.160 7.367 -13.253 1.00 69.81 157 SER A CA 1
ATOM 1183 C C . SER A 1 157 ? 15.849 6.068 -13.969 1.00 69.81 157 SER A C 1
ATOM 1185 O O . SER A 1 157 ? 15.749 6.045 -15.189 1.00 69.81 157 SER A O 1
ATOM 1187 N N . ASN A 1 158 ? 15.636 5.008 -13.191 1.00 65.06 158 ASN A N 1
ATOM 1188 C CA . ASN A 1 158 ? 15.132 3.740 -13.702 1.00 65.06 158 ASN A CA 1
ATOM 1189 C C . ASN A 1 158 ? 13.674 3.947 -14.150 1.00 65.06 158 ASN A C 1
ATOM 1191 O O . ASN A 1 158 ? 12.760 3.818 -13.341 1.00 65.06 158 ASN A O 1
ATOM 1195 N N . SER A 1 159 ? 13.441 4.353 -15.399 1.00 56.69 159 SER A N 1
ATOM 1196 C CA . SER A 1 159 ? 12.107 4.329 -16.007 1.00 56.69 159 SER A CA 1
ATOM 1197 C C . SER A 1 159 ? 11.895 2.996 -16.738 1.00 56.69 159 SER A C 1
ATOM 1199 O O . SER A 1 159 ? 12.853 2.442 -17.283 1.00 56.69 159 SER A O 1
ATOM 1201 N N . PRO A 1 160 ? 10.661 2.462 -16.817 1.00 54.69 160 PRO A N 1
ATOM 1202 C CA . PRO A 1 160 ? 10.374 1.268 -17.621 1.00 54.69 160 PRO A CA 1
ATOM 1203 C C . PRO A 1 160 ? 10.807 1.410 -19.093 1.00 54.69 160 PRO A C 1
ATOM 1205 O O . PRO A 1 160 ? 11.212 0.434 -19.720 1.00 54.69 160 PRO A O 1
ATOM 1208 N N . SER A 1 161 ? 10.781 2.637 -19.626 1.00 55.47 161 SER A N 1
ATOM 1209 C CA . SER A 1 161 ? 11.245 3.005 -20.970 1.00 55.47 161 SER A CA 1
ATOM 1210 C C . SER A 1 161 ? 12.773 3.008 -21.137 1.00 55.47 161 SER A C 1
ATOM 1212 O O . SER A 1 161 ? 13.261 2.920 -22.261 1.00 55.47 161 SER A O 1
ATOM 1214 N N . SER A 1 162 ? 13.545 3.064 -20.046 1.00 55.00 162 SER A N 1
ATOM 1215 C CA . SER A 1 162 ? 15.006 3.219 -20.064 1.00 55.00 162 SER A CA 1
ATOM 1216 C C . SER A 1 162 ? 15.785 1.916 -20.311 1.00 55.00 162 SER A C 1
ATOM 1218 O O . SER A 1 162 ? 17.007 1.986 -20.452 1.00 55.00 162 SER A O 1
ATOM 1220 N N . GLY A 1 163 ? 15.161 0.731 -20.385 1.00 49.56 163 GLY A N 1
ATOM 1221 C CA . GLY A 1 163 ? 15.976 -0.482 -20.563 1.00 49.56 163 GLY A CA 1
ATOM 1222 C C . GLY A 1 163 ? 15.322 -1.860 -20.529 1.00 49.56 163 GLY A C 1
ATOM 1223 O O . GLY A 1 163 ? 16.015 -2.814 -20.190 1.00 49.56 163 GLY A O 1
ATOM 1224 N N . TYR A 1 164 ? 14.047 -2.021 -20.890 1.00 40.47 164 TYR A N 1
ATOM 1225 C CA . TYR A 1 164 ? 13.477 -3.358 -21.104 1.00 40.47 164 TYR A CA 1
ATOM 1226 C C . TYR A 1 164 ? 12.851 -3.463 -22.495 1.00 40.47 164 TYR A C 1
ATOM 1228 O O . TYR A 1 164 ? 11.686 -3.134 -22.713 1.00 40.47 164 TYR A O 1
ATOM 1236 N N . ARG A 1 165 ? 13.659 -3.913 -23.459 1.00 39.44 165 ARG A N 1
ATOM 1237 C CA . ARG A 1 165 ? 13.161 -4.462 -24.723 1.00 39.44 165 ARG A CA 1
ATOM 1238 C C . ARG A 1 165 ? 12.797 -5.923 -24.430 1.00 39.44 165 ARG A C 1
ATOM 1240 O O . ARG A 1 165 ? 13.654 -6.641 -23.919 1.00 39.44 165 ARG A O 1
ATOM 1247 N N . LYS A 1 166 ? 11.538 -6.309 -24.663 1.00 39.12 166 LYS A N 1
ATOM 1248 C CA . LYS A 1 166 ? 11.130 -7.724 -24.651 1.00 39.12 166 LYS A CA 1
ATOM 1249 C C . LYS A 1 166 ? 11.944 -8.524 -25.662 1.00 39.12 166 LYS A C 1
ATOM 1251 O O . LYS A 1 166 ? 12.262 -7.941 -26.724 1.00 39.12 166 LYS A O 1
#

Secondary structure (DSSP, 8-state):
--------------PPPPSEEE-TTS--EEEE-TTS-EEEEES-TTSHHHHHHHHHTT-SSPPB-TTTEEE-SSEEEEE-GGG-EEEEESSGGGHHHHHTT-SEEEESS-----TT-SEEE-HHHHHHH-SEEEEE-TTSPEEEEEHHHHH---TTS--GGGT---

pLDDT: mean 87.35, std 15.77, range [39.12, 98.38]

Radius of gyration: 18.35 Å; chains: 1; bounding box: 37×74×41 Å